Protein AF-A0A7G5ZEW2-F1 (afdb_monomer)

Solvent-accessible surface area (backbone atoms only — not comparable to full-atom values): 6448 Å² total; per-residue (Å²): 123,65,40,43,33,33,43,35,35,18,44,38,66,68,56,34,55,53,58,74,69,49,30,19,67,57,67,70,33,85,84,61,47,58,63,76,78,31,63,90,42,44,47,74,49,80,47,76,36,56,82,93,61,81,80,82,68,82,77,42,94,62,65,88,58,82,49,63,32,33,40,36,32,36,59,59,93,70,95,57,46,48,62,45,79,49,62,63,30,76,47,72,48,64,50,74,59,97,82,50,72,49,78,49,60,49,72,106

Foldseek 3Di:
DWKKKKKKFFLDPVVVVVLVVAALCCVPPPVNPVCVVPVPGMDMDMDTHDVPDWDDQVVNPCVPPNGPWMKMAIPAPDDDSRIDTDVQAPDWGWDDDNRHIDIDHHGD

Secondary structure (DSSP, 8-state):
--EEEEEEEESSHHHHHHHTT--HHHHS-TTS-HHHHSTTTEEEEEEEEPTT-----SS-TTTT---SEEEEEE--SSSS--EEE-TTEEEEEEEE-SS-EEEEEEE-

Nearest PDB structures (foldseek):
  4y7o-assembly2_D  TM=6.499E-01  e=9.283E-02  Escherichia coli
  4c04-assembly1_A  TM=2.171E-01  e=7.419E+00  Mus musculus

Mean predicted aligned error: 5.21 Å

Radius of gyration: 13.16 Å; Cα contacts (8 Å, |Δi|>4): 192; chains: 1; bounding box: 33×31×34 Å

Structure (mmCIF, N/CA/C/O backbone):
data_AF-A0A7G5ZEW2-F1
#
_entry.id   AF-A0A7G5ZEW2-F1
#
loop_
_atom_site.group_PDB
_atom_site.id
_atom_site.type_symbol
_atom_site.label_atom_id
_atom_site.label_alt_id
_atom_site.label_comp_id
_atom_site.label_asym_id
_atom_site.label_entity_id
_atom_site.label_seq_id
_atom_site.pdbx_PDB_ins_code
_atom_site.Cartn_x
_atom_site.Cartn_y
_atom_site.Cartn_z
_atom_site.occupancy
_atom_site.B_iso_or_equiv
_atom_site.auth_seq_id
_atom_site.auth_comp_id
_atom_site.auth_asym_id
_atom_site.auth_atom_id
_atom_site.pdbx_PDB_model_num
ATOM 1 N N . MET A 1 1 ? 16.284 1.161 -11.982 1.00 68.19 1 MET A N 1
ATOM 2 C CA . MET A 1 1 ? 15.304 2.171 -11.524 1.00 68.19 1 MET A CA 1
ATOM 3 C C . MET A 1 1 ? 14.821 1.741 -10.151 1.00 68.19 1 MET A C 1
ATOM 5 O O . MET A 1 1 ? 14.549 0.551 -10.018 1.00 68.19 1 MET A O 1
ATOM 9 N N . PRO A 1 2 ? 14.834 2.626 -9.142 1.00 81.19 2 PRO A N 1
ATOM 10 C CA . PRO A 1 2 ? 14.371 2.269 -7.807 1.00 81.19 2 PRO A CA 1
ATOM 11 C C . PRO A 1 2 ? 12.875 1.944 -7.846 1.00 81.19 2 PRO A C 1
ATOM 13 O O . PRO A 1 2 ? 12.114 2.581 -8.578 1.00 81.19 2 PRO A O 1
ATOM 16 N N . LEU A 1 3 ? 12.471 0.920 -7.101 1.00 87.81 3 LEU A N 1
ATOM 17 C CA . LEU A 1 3 ? 11.077 0.549 -6.915 1.00 87.81 3 LEU A CA 1
ATOM 18 C C . LEU A 1 3 ? 10.545 1.305 -5.700 1.00 87.81 3 LEU A C 1
ATOM 20 O O . LEU A 1 3 ? 10.971 1.048 -4.578 1.00 87.81 3 LEU A O 1
ATOM 24 N N . ARG A 1 4 ? 9.602 2.222 -5.913 1.00 91.38 4 ARG A N 1
ATOM 25 C CA . ARG A 1 4 ? 8.882 2.850 -4.804 1.00 91.38 4 ARG A CA 1
ATOM 26 C C . ARG A 1 4 ? 7.859 1.871 -4.249 1.00 91.38 4 ARG A C 1
ATOM 28 O O . ARG A 1 4 ? 7.081 1.288 -5.010 1.00 91.38 4 ARG A O 1
ATOM 35 N N . ILE A 1 5 ? 7.860 1.705 -2.940 1.00 91.69 5 ILE A N 1
ATOM 36 C CA . ILE A 1 5 ? 6.875 0.918 -2.217 1.00 91.69 5 ILE A CA 1
ATOM 37 C C . ILE A 1 5 ? 6.272 1.762 -1.117 1.00 91.69 5 ILE A C 1
ATOM 39 O O . ILE A 1 5 ? 6.913 2.646 -0.556 1.00 91.69 5 ILE A O 1
ATOM 43 N N . GLU A 1 6 ? 5.038 1.449 -0.773 1.00 92.12 6 GLU A N 1
ATOM 44 C CA . GLU A 1 6 ? 4.372 2.133 0.309 1.00 92.12 6 GLU A CA 1
ATOM 45 C C . GLU A 1 6 ? 3.565 1.154 1.140 1.00 92.12 6 GLU A C 1
ATOM 47 O O . GLU A 1 6 ? 2.712 0.425 0.630 1.00 92.12 6 GLU A O 1
ATOM 52 N N . LEU A 1 7 ? 3.866 1.130 2.435 1.00 91.50 7 LEU A N 1
ATOM 53 C CA . LEU A 1 7 ? 3.097 0.387 3.415 1.00 91.50 7 LEU A CA 1
ATOM 54 C C . LEU A 1 7 ? 1.947 1.266 3.885 1.00 91.50 7 LEU A C 1
ATOM 56 O O . LEU A 1 7 ? 2.177 2.381 4.338 1.00 91.50 7 LEU A O 1
ATOM 60 N N . VAL A 1 8 ? 0.724 0.759 3.819 1.00 93.12 8 VAL A N 1
ATOM 61 C CA . VAL A 1 8 ? -0.496 1.480 4.179 1.00 93.12 8 VAL A CA 1
ATOM 62 C C . VAL A 1 8 ? -1.246 0.688 5.241 1.00 93.12 8 VAL A C 1
ATOM 64 O O . VAL A 1 8 ? -1.564 -0.485 5.055 1.00 93.12 8 VAL A O 1
ATOM 67 N N . ALA A 1 9 ? -1.533 1.332 6.365 1.00 92.81 9 ALA A N 1
ATOM 68 C CA . ALA A 1 9 ? -2.390 0.808 7.415 1.00 92.81 9 ALA A CA 1
ATOM 69 C C . ALA A 1 9 ? -3.782 1.439 7.305 1.00 92.81 9 ALA A C 1
ATOM 71 O O . ALA A 1 9 ? -3.919 2.662 7.394 1.00 92.81 9 ALA A O 1
ATOM 72 N N . ALA A 1 10 ? -4.801 0.593 7.153 1.00 93.56 10 ALA A N 1
ATOM 73 C CA . ALA A 1 10 ? -6.203 0.993 7.191 1.00 93.56 10 ALA A CA 1
ATOM 74 C C . ALA A 1 10 ? -6.735 0.917 8.623 1.00 93.56 10 ALA A C 1
ATOM 76 O O . ALA A 1 10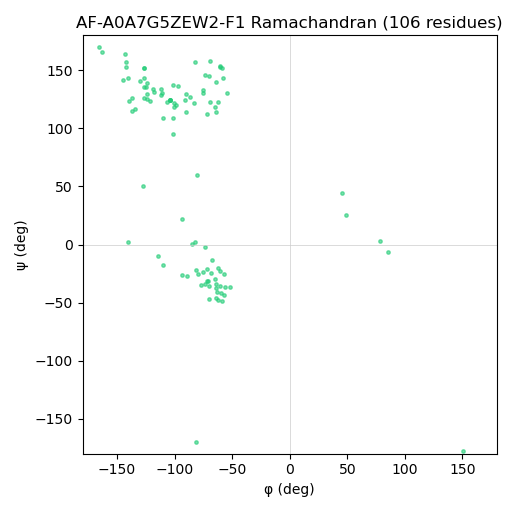 ? -6.586 -0.105 9.288 1.00 93.56 10 ALA A O 1
ATOM 77 N N . GLY A 1 11 ? -7.367 1.982 9.100 1.00 92.25 11 GLY A N 1
ATOM 78 C CA . GLY A 1 11 ? -7.918 2.089 10.450 1.00 92.25 11 GLY A CA 1
ATOM 79 C C . GLY A 1 11 ? -9.211 1.302 10.655 1.00 92.25 11 GLY A C 1
ATOM 80 O O . GLY A 1 11 ? -9.495 0.908 11.784 1.00 92.25 11 GLY A O 1
ATOM 81 N N . ASP A 1 12 ? -9.950 1.035 9.578 1.00 92.25 12 ASP A N 1
ATOM 82 C CA . ASP A 1 12 ? -11.237 0.339 9.579 1.00 92.25 12 ASP A CA 1
ATOM 83 C C . ASP A 1 12 ? -11.399 -0.574 8.344 1.00 92.25 12 ASP A C 1
ATOM 85 O O . ASP A 1 12 ? -10.651 -0.482 7.366 1.00 92.25 12 ASP A O 1
ATOM 89 N N . GLU A 1 13 ? -12.367 -1.493 8.415 1.00 91.06 13 GLU A N 1
ATOM 90 C CA . GLU A 1 13 ? -12.649 -2.488 7.368 1.00 91.06 13 GLU A CA 1
ATOM 91 C C . GLU A 1 13 ? -13.141 -1.853 6.058 1.00 91.06 13 GLU A C 1
ATOM 93 O O . GLU A 1 13 ? -12.889 -2.384 4.976 1.00 91.06 13 GLU A O 1
ATOM 98 N N . GLN A 1 14 ? -13.822 -0.703 6.128 1.00 92.62 14 GLN A N 1
ATOM 99 C CA . GLN A 1 14 ? -14.348 -0.030 4.942 1.00 92.62 14 GLN A CA 1
ATOM 100 C C . GLN A 1 14 ? -13.206 0.554 4.107 1.00 92.62 14 GLN A C 1
ATOM 102 O O . GLN A 1 14 ? -13.149 0.340 2.895 1.00 92.62 14 GLN A O 1
ATOM 107 N N . LEU A 1 15 ? -12.266 1.242 4.753 1.00 92.88 15 LEU A N 1
ATOM 108 C CA . LEU A 1 15 ? -11.052 1.737 4.123 1.00 92.88 15 LEU A CA 1
ATOM 109 C C . LEU A 1 15 ? -10.195 0.580 3.610 1.00 92.88 15 LEU A C 1
ATOM 111 O O . LEU A 1 15 ? -9.680 0.655 2.496 1.00 92.88 15 LEU A O 1
ATOM 115 N N . LEU A 1 16 ? -10.074 -0.509 4.374 1.00 93.81 16 LEU A N 1
ATOM 116 C CA . LEU A 1 16 ? -9.335 -1.689 3.929 1.00 93.81 16 LEU A CA 1
ATOM 117 C C . LEU A 1 16 ? -9.918 -2.262 2.632 1.00 93.81 16 LEU A C 1
ATOM 119 O O . LEU A 1 16 ? -9.168 -2.489 1.683 1.00 93.81 16 LEU A O 1
ATOM 123 N N . ALA A 1 17 ? -11.238 -2.448 2.562 1.00 93.38 17 ALA A N 1
ATOM 124 C CA . ALA A 1 17 ? -11.908 -2.927 1.357 1.00 93.38 17 ALA A CA 1
ATOM 125 C C . ALA A 1 17 ? -11.622 -2.015 0.154 1.00 93.38 17 ALA A C 1
ATOM 127 O O . ALA A 1 17 ? -11.265 -2.509 -0.913 1.00 93.38 17 ALA A O 1
ATOM 128 N N . ARG A 1 18 ? -11.666 -0.689 0.345 1.00 92.94 18 ARG A N 1
ATOM 129 C CA . ARG A 1 18 ? -11.310 0.282 -0.701 1.00 92.94 18 ARG A CA 1
ATOM 130 C C . ARG A 1 18 ? -9.861 0.162 -1.154 1.00 92.94 18 ARG A C 1
ATOM 132 O O . ARG A 1 18 ? -9.613 0.090 -2.352 1.00 92.94 18 ARG A O 1
ATOM 139 N N . LEU A 1 19 ? -8.899 0.089 -0.235 1.00 93.50 19 LEU A N 1
ATOM 140 C CA . LEU A 1 19 ? -7.484 -0.083 -0.590 1.00 93.50 19 LEU A CA 1
ATOM 141 C C . LEU A 1 19 ? -7.246 -1.389 -1.362 1.00 93.50 19 LEU A C 1
ATOM 143 O O . LEU A 1 19 ? -6.444 -1.426 -2.294 1.00 93.50 19 LEU A O 1
ATOM 147 N N . LEU A 1 20 ? -7.978 -2.450 -1.016 1.00 93.19 20 LEU A N 1
ATOM 148 C CA . LEU A 1 20 ? -7.946 -3.731 -1.718 1.00 93.19 20 LEU A CA 1
ATOM 149 C C . LEU A 1 20 ? -8.662 -3.708 -3.076 1.00 93.19 20 LEU A C 1
ATOM 151 O O . LEU A 1 20 ? -8.622 -4.717 -3.767 1.00 93.19 20 LEU A O 1
ATOM 155 N N . GLU A 1 21 ? -9.274 -2.603 -3.501 1.00 93.00 21 GLU A N 1
ATOM 156 C CA . GLU A 1 21 ? -9.772 -2.413 -4.871 1.00 93.00 21 GLU A CA 1
ATOM 157 C C . GLU A 1 21 ? -8.722 -1.713 -5.753 1.00 93.00 21 GLU A C 1
ATOM 159 O O . GLU A 1 21 ? -8.637 -1.998 -6.949 1.00 93.00 21 GLU A O 1
ATOM 164 N N . LEU A 1 22 ? -7.823 -0.914 -5.166 1.00 92.81 22 LEU A N 1
ATOM 165 C CA . LEU A 1 22 ? -6.850 -0.078 -5.882 1.00 92.81 22 LEU A CA 1
ATOM 166 C C . LEU A 1 22 ? -5.666 -0.845 -6.469 1.00 92.81 22 LEU A C 1
ATOM 168 O O . LEU A 1 22 ? -4.993 -1.603 -5.776 1.00 92.81 22 LEU A O 1
ATOM 172 N N . SER A 1 23 ? -5.329 -0.593 -7.727 1.00 92.06 23 SER A N 1
ATOM 173 C CA . SER A 1 23 ? -3.993 -0.911 -8.242 1.00 92.06 23 SER A CA 1
ATOM 174 C C . SER A 1 23 ? -2.930 0.010 -7.632 1.00 92.06 23 SER A C 1
ATOM 176 O O . SER A 1 23 ? -3.231 1.132 -7.221 1.00 92.06 23 SER A O 1
ATOM 178 N N . ALA A 1 24 ? -1.665 -0.415 -7.638 1.00 91.50 24 ALA A N 1
ATOM 179 C CA . ALA A 1 24 ? -0.555 0.445 -7.233 1.00 91.50 24 ALA A CA 1
ATOM 180 C C . ALA A 1 24 ? -0.503 1.744 -8.054 1.00 91.50 24 ALA A C 1
ATOM 182 O O . ALA A 1 24 ? -0.250 2.804 -7.495 1.00 91.50 24 ALA A O 1
ATOM 183 N N . ALA A 1 25 ? -0.822 1.693 -9.352 1.00 90.44 25 ALA A N 1
ATOM 184 C CA . ALA A 1 25 ? -0.894 2.891 -10.188 1.00 90.44 25 ALA A CA 1
ATOM 185 C C . ALA A 1 25 ? -1.931 3.905 -9.672 1.00 90.44 25 ALA A C 1
ATOM 187 O O . ALA A 1 25 ? -1.642 5.094 -9.632 1.00 90.44 25 ALA A O 1
ATOM 188 N N . GLN A 1 26 ? -3.106 3.438 -9.235 1.00 92.25 26 GLN A N 1
ATOM 189 C CA . GLN A 1 26 ? -4.137 4.300 -8.643 1.00 92.25 26 GLN A CA 1
ATOM 190 C C . GLN A 1 26 ? -3.736 4.822 -7.262 1.00 92.25 26 GLN A C 1
ATOM 192 O O . GLN A 1 26 ? -4.068 5.953 -6.927 1.00 92.25 26 GLN A O 1
ATOM 197 N N . TRP A 1 27 ? -3.035 4.018 -6.457 1.00 92.94 27 TRP A N 1
ATOM 198 C CA . TRP A 1 27 ? -2.521 4.457 -5.156 1.00 92.94 27 TRP A CA 1
ATOM 199 C C . TRP A 1 27 ? -1.476 5.573 -5.298 1.00 92.94 27 TRP A C 1
ATOM 201 O O . TRP A 1 27 ? -1.538 6.579 -4.594 1.00 92.94 27 TRP A O 1
ATOM 211 N N . PHE A 1 28 ? -0.533 5.405 -6.228 1.00 91.38 28 PHE A N 1
ATOM 212 C CA . PHE A 1 28 ? 0.542 6.365 -6.483 1.00 91.38 28 PHE A CA 1
ATOM 213 C C . PHE A 1 28 ? 0.127 7.531 -7.396 1.00 91.38 28 PHE A C 1
ATOM 215 O O . PHE A 1 28 ? 0.970 8.379 -7.693 1.00 91.38 28 PHE A O 1
ATOM 222 N N . ASP A 1 29 ? -1.137 7.602 -7.827 1.00 91.06 29 ASP A N 1
ATOM 223 C CA . ASP A 1 29 ? -1.661 8.736 -8.587 1.00 91.06 29 ASP A CA 1
ATOM 224 C C . ASP A 1 29 ? -1.656 10.005 -7.705 1.00 91.06 29 ASP A C 1
ATOM 226 O O . ASP A 1 29 ? -2.352 10.049 -6.683 1.00 91.06 29 ASP A O 1
ATOM 230 N N . PRO A 1 30 ? -0.909 11.063 -8.081 1.00 84.69 30 PRO A N 1
ATOM 231 C CA . PRO A 1 30 ? -0.852 12.310 -7.320 1.00 84.69 30 PRO A CA 1
ATOM 232 C C . PRO A 1 30 ? -2.219 12.976 -7.108 1.00 84.69 30 PRO A C 1
ATOM 234 O O . PRO A 1 30 ? -2.390 13.734 -6.153 1.00 84.69 30 PRO A O 1
ATOM 237 N N . LEU A 1 31 ? -3.193 12.717 -7.984 1.00 87.94 31 LEU A N 1
ATOM 238 C CA . LEU A 1 31 ? -4.524 13.315 -7.908 1.00 87.94 31 LEU A CA 1
ATOM 239 C C . LEU A 1 31 ? -5.438 12.603 -6.905 1.00 87.94 31 LEU A C 1
ATOM 241 O O . LEU A 1 31 ? -6.384 13.221 -6.411 1.00 87.94 31 LEU A O 1
ATOM 245 N N . ALA A 1 32 ? -5.151 11.345 -6.562 1.00 85.38 32 ALA A N 1
ATOM 246 C CA . ALA A 1 32 ? -6.047 10.523 -5.757 1.00 85.38 32 ALA A CA 1
ATOM 247 C C . ALA A 1 32 ? -6.114 10.937 -4.277 1.00 85.38 32 ALA A C 1
ATOM 249 O O . ALA A 1 32 ? -7.093 10.633 -3.610 1.00 85.38 32 ALA A O 1
ATOM 250 N N . ASN A 1 33 ? -5.104 11.650 -3.760 1.00 86.19 33 ASN A N 1
ATOM 251 C CA . ASN A 1 33 ? -5.125 12.336 -2.459 1.00 86.19 33 ASN A CA 1
ATOM 252 C C . ASN A 1 33 ? -5.621 11.516 -1.235 1.00 86.19 33 ASN A C 1
ATOM 254 O O . ASN A 1 33 ? -6.002 12.108 -0.227 1.00 86.19 33 ASN A O 1
ATOM 258 N N . TYR A 1 34 ? -5.522 10.178 -1.235 1.00 89.44 34 TYR A N 1
ATOM 259 C CA . TYR A 1 34 ? -6.059 9.314 -0.164 1.00 89.44 34 TYR A CA 1
ATOM 260 C C . TYR A 1 34 ? -5.629 9.705 1.258 1.00 89.44 34 TYR A C 1
ATOM 262 O O . TYR A 1 34 ? -6.421 9.623 2.191 1.00 89.44 34 TYR A O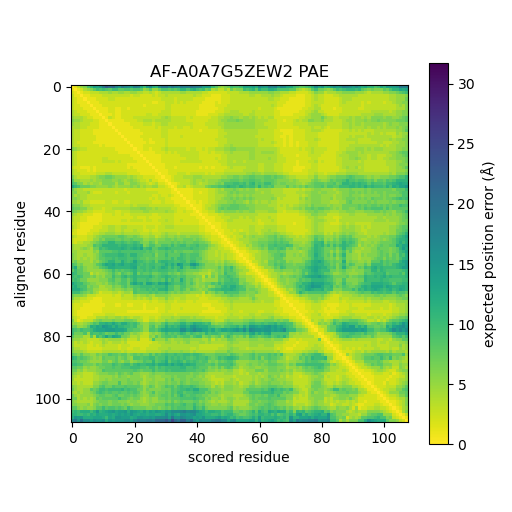 1
ATOM 270 N N . ARG A 1 35 ? -4.386 10.168 1.447 1.00 88.25 35 ARG A N 1
ATOM 271 C CA . ARG A 1 35 ? -3.902 10.622 2.767 1.00 88.25 35 ARG A CA 1
ATOM 272 C C . ARG A 1 35 ? -4.660 11.849 3.281 1.00 88.25 35 ARG A C 1
ATOM 274 O O . ARG A 1 35 ? -4.852 11.986 4.483 1.00 88.25 35 ARG A O 1
ATOM 281 N N . ARG A 1 36 ? -5.075 12.737 2.374 1.00 88.38 36 ARG A N 1
ATOM 282 C CA . ARG A 1 36 ? -5.872 13.929 2.687 1.00 88.38 36 ARG A CA 1
ATOM 283 C C . ARG A 1 36 ? -7.333 13.570 2.929 1.00 88.38 36 ARG A C 1
ATOM 285 O O . ARG A 1 36 ? -7.966 14.199 3.768 1.00 88.38 36 ARG A O 1
ATOM 292 N N . ASP A 1 37 ? -7.843 12.580 2.208 1.00 89.44 37 ASP A N 1
ATOM 293 C CA . ASP A 1 37 ? -9.245 12.178 2.296 1.00 89.44 37 ASP A CA 1
ATOM 294 C C . ASP A 1 37 ? -9.510 11.291 3.535 1.00 89.44 37 ASP A C 1
ATOM 296 O O . ASP A 1 37 ? -10.612 11.307 4.080 1.00 89.44 37 ASP A O 1
ATOM 300 N N . TYR A 1 38 ? -8.484 10.588 4.044 1.00 90.31 38 TYR A N 1
ATOM 301 C CA . TYR A 1 38 ? -8.563 9.694 5.213 1.00 90.31 38 TYR A CA 1
ATOM 302 C C . TYR A 1 38 ? -7.505 9.979 6.308 1.00 90.31 38 TYR A C 1
ATOM 304 O O . TYR A 1 38 ? -6.845 9.055 6.782 1.00 90.31 38 TYR A O 1
ATOM 312 N N . PRO A 1 39 ? -7.322 11.220 6.788 1.00 89.06 39 PRO A N 1
ATOM 313 C CA . PRO A 1 39 ? -6.184 11.585 7.642 1.00 89.06 39 PRO A CA 1
ATOM 314 C C . PRO A 1 39 ? -6.223 10.948 9.043 1.00 89.06 39 PRO A C 1
ATOM 316 O O . PRO A 1 39 ? -5.186 10.797 9.684 1.00 89.06 39 PRO A O 1
ATOM 319 N N . ALA A 1 40 ? -7.410 10.575 9.534 1.00 88.56 40 ALA A N 1
ATOM 320 C CA . ALA A 1 40 ? -7.584 9.954 10.850 1.00 88.56 40 ALA A CA 1
ATOM 321 C C . ALA A 1 40 ? -7.469 8.421 10.818 1.00 88.56 40 ALA A C 1
ATOM 323 O O . ALA A 1 40 ? -7.116 7.804 11.824 1.00 88.56 40 ALA A O 1
ATOM 324 N N . THR A 1 41 ? -7.790 7.802 9.680 1.00 89.62 41 THR A N 1
ATOM 325 C CA . THR A 1 41 ? -7.907 6.344 9.544 1.00 89.62 41 THR A CA 1
ATOM 326 C C . THR A 1 41 ? -6.858 5.747 8.617 1.00 89.62 41 THR A C 1
ATOM 328 O O . THR A 1 41 ? -6.686 4.535 8.617 1.00 89.62 41 THR A O 1
ATOM 331 N N . LEU A 1 42 ? -6.097 6.555 7.883 1.00 92.50 42 LEU A N 1
ATOM 332 C CA . LEU A 1 42 ? -5.020 6.096 7.019 1.00 92.50 42 LEU A CA 1
ATOM 333 C C . LEU A 1 42 ? -3.668 6.534 7.572 1.00 92.50 42 LEU A C 1
ATOM 33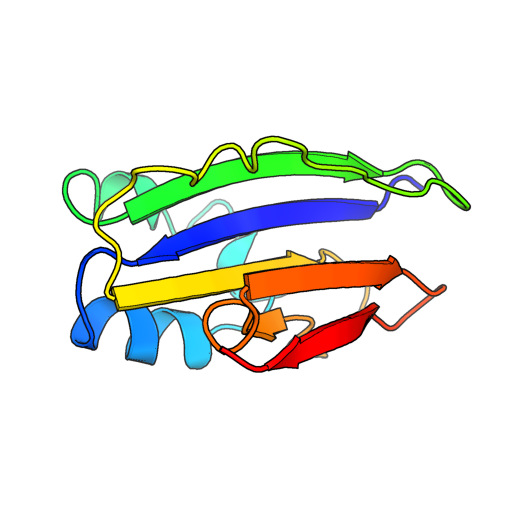5 O O . LEU A 1 42 ? -3.423 7.709 7.834 1.00 92.50 42 LEU A O 1
ATOM 339 N N . ARG A 1 43 ? -2.754 5.575 7.700 1.00 91.94 43 ARG A N 1
ATOM 340 C CA . ARG A 1 43 ? -1.331 5.838 7.939 1.00 91.94 43 ARG A CA 1
ATOM 341 C C . ARG A 1 43 ? -0.525 5.164 6.853 1.00 91.94 43 ARG A C 1
ATOM 343 O O . ARG A 1 43 ? -0.846 4.038 6.481 1.00 91.94 43 ARG A O 1
ATOM 350 N N . SER A 1 44 ? 0.509 5.828 6.357 1.00 92.00 44 SER A N 1
ATOM 351 C CA . SER A 1 44 ? 1.357 5.235 5.336 1.00 92.00 44 SER A CA 1
ATOM 352 C C . SER A 1 44 ? 2.831 5.577 5.513 1.00 92.00 44 SER A C 1
ATOM 354 O O . SER A 1 44 ? 3.182 6.594 6.114 1.00 92.00 44 SER A O 1
ATOM 356 N N . TRP A 1 45 ? 3.683 4.684 5.019 1.00 91.62 45 TRP A N 1
ATOM 357 C CA . TRP A 1 45 ? 5.135 4.769 5.104 1.00 91.62 45 TRP A CA 1
ATOM 358 C C . TRP A 1 45 ? 5.728 4.438 3.743 1.00 91.62 45 TRP A C 1
ATOM 360 O O . TRP A 1 45 ? 5.559 3.327 3.238 1.00 91.62 45 TRP A O 1
ATOM 370 N N . ASP A 1 46 ? 6.395 5.423 3.161 1.00 91.06 46 ASP A N 1
ATOM 371 C CA . ASP A 1 46 ? 6.950 5.386 1.815 1.00 91.06 46 ASP A CA 1
ATOM 372 C C . ASP A 1 46 ? 8.437 5.019 1.849 1.00 91.06 46 ASP A C 1
ATOM 374 O O . ASP A 1 46 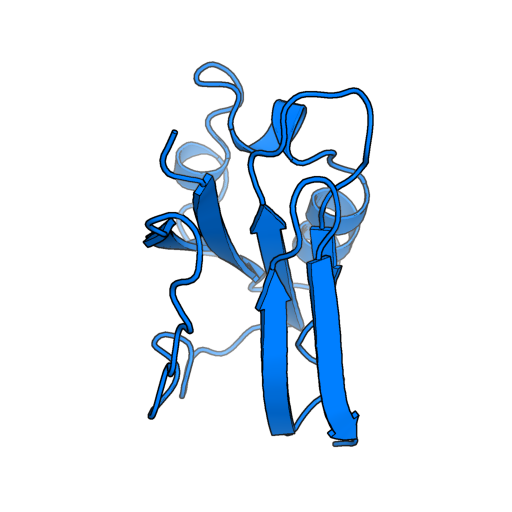? 9.188 5.524 2.688 1.00 91.06 46 ASP A O 1
ATOM 378 N N . TYR A 1 47 ? 8.851 4.139 0.942 1.00 89.81 47 TYR A N 1
ATOM 379 C CA . TYR A 1 47 ? 10.228 3.684 0.812 1.00 89.81 47 TYR A CA 1
ATOM 380 C C . TYR A 1 47 ? 10.613 3.541 -0.657 1.00 89.81 47 TYR A C 1
ATOM 382 O O . TYR A 1 47 ? 9.847 3.043 -1.480 1.00 89.81 47 TYR A O 1
ATOM 390 N N . GLU A 1 48 ? 11.856 3.880 -0.978 1.00 89.25 48 GLU A N 1
ATOM 391 C CA . GLU A 1 48 ? 12.452 3.575 -2.275 1.00 89.25 48 GLU A CA 1
ATOM 392 C C . GLU A 1 48 ? 13.427 2.408 -2.136 1.00 89.25 48 GLU A C 1
ATOM 394 O O . GLU A 1 48 ? 14.365 2.446 -1.340 1.00 89.25 48 GLU A O 1
ATOM 399 N N . LEU A 1 49 ? 13.204 1.358 -2.923 1.00 85.19 49 LEU A N 1
ATOM 400 C CA . LEU A 1 49 ? 14.043 0.169 -2.958 1.00 85.19 49 LEU A CA 1
ATOM 401 C C . LEU A 1 49 ? 14.980 0.213 -4.162 1.00 85.19 49 LEU A C 1
ATOM 403 O O . LEU A 1 49 ? 14.519 0.178 -5.309 1.00 85.19 49 LEU A O 1
ATOM 407 N N . PRO A 1 50 ? 16.302 0.223 -3.942 1.00 82.44 50 PRO A N 1
ATOM 408 C CA . PRO A 1 50 ? 17.250 -0.072 -5.000 1.00 82.44 50 PRO A CA 1
ATOM 409 C C . PRO A 1 50 ? 17.018 -1.481 -5.579 1.00 82.44 50 PRO A C 1
ATOM 411 O O . PRO A 1 50 ? 16.570 -2.381 -4.864 1.00 82.44 50 PRO A O 1
ATOM 414 N N . PRO A 1 51 ? 17.353 -1.722 -6.858 1.00 74.12 51 PRO A N 1
ATOM 415 C CA . PRO A 1 51 ? 17.328 -3.069 -7.425 1.00 74.12 51 PRO A CA 1
ATOM 416 C C . PRO A 1 51 ? 18.168 -4.052 -6.593 1.00 74.12 51 PRO A C 1
ATOM 418 O O . PRO A 1 51 ? 19.319 -3.761 -6.278 1.00 74.12 51 PRO A O 1
ATOM 421 N N . GLY A 1 52 ? 17.595 -5.208 -6.243 1.00 73.06 52 GLY A N 1
ATOM 422 C CA . GLY A 1 52 ? 18.257 -6.229 -5.418 1.00 73.06 52 GLY A CA 1
ATOM 423 C C . GLY A 1 52 ? 18.274 -5.938 -3.911 1.00 73.06 52 GLY A C 1
ATOM 424 O O . GLY A 1 52 ? 18.844 -6.719 -3.152 1.00 73.06 52 GLY A O 1
ATOM 425 N N . ALA A 1 53 ? 17.655 -4.843 -3.458 1.00 75.12 53 ALA A N 1
ATOM 426 C CA . ALA A 1 53 ? 17.558 -4.529 -2.039 1.00 75.12 53 ALA A CA 1
ATOM 427 C C . ALA A 1 53 ? 16.556 -5.441 -1.318 1.00 75.12 53 ALA A C 1
ATOM 429 O O . ALA A 1 53 ? 15.507 -5.800 -1.852 1.00 75.12 53 ALA A O 1
ATOM 430 N N . THR A 1 54 ? 16.865 -5.760 -0.063 1.00 73.38 54 THR A N 1
ATOM 431 C CA . THR A 1 54 ? 15.934 -6.412 0.86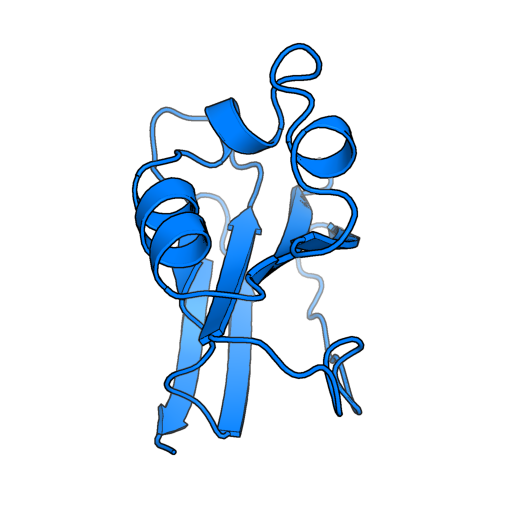4 1.00 73.38 54 THR A CA 1
ATOM 432 C C . THR A 1 54 ? 15.546 -5.416 1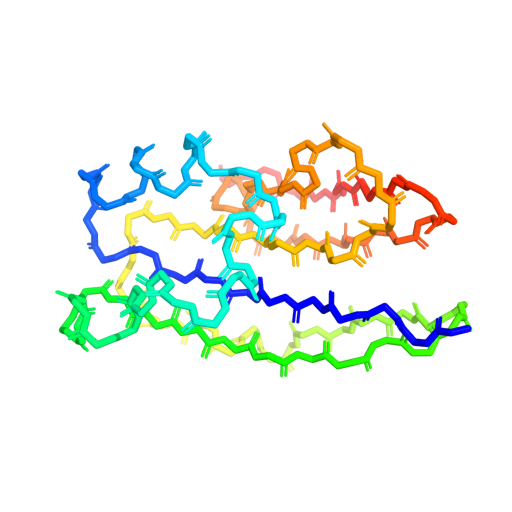.946 1.00 73.38 54 THR A C 1
ATOM 434 O O . THR A 1 54 ? 16.416 -4.787 2.549 1.00 73.38 54 THR A O 1
ATOM 437 N N . LEU A 1 55 ? 14.245 -5.268 2.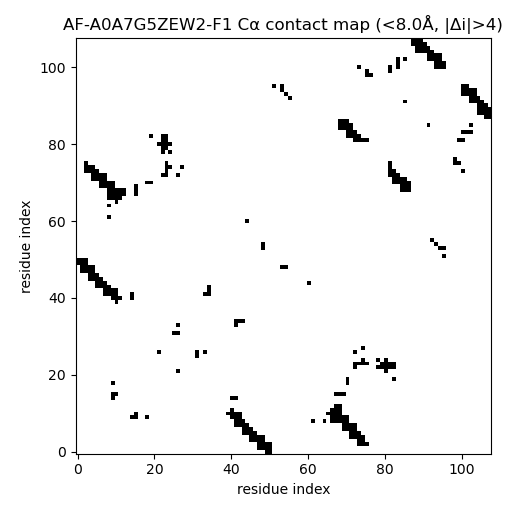200 1.00 74.12 55 LEU A N 1
ATOM 438 C CA . LEU A 1 55 ? 13.745 -4.396 3.257 1.00 74.12 55 LEU A CA 1
ATOM 439 C C . LEU A 1 55 ? 13.407 -5.203 4.508 1.00 74.12 55 LEU A C 1
ATOM 441 O O . LEU A 1 55 ? 12.526 -6.060 4.487 1.00 74.12 55 LEU A O 1
ATOM 445 N N . HIS A 1 56 ? 14.069 -4.874 5.614 1.00 75.00 56 HIS A N 1
ATOM 446 C CA . HIS A 1 56 ? 13.778 -5.433 6.930 1.00 75.00 56 HIS A CA 1
ATOM 447 C C . HIS A 1 56 ? 13.165 -4.348 7.819 1.00 75.00 56 HIS A C 1
ATOM 449 O O . HIS A 1 56 ? 13.858 -3.432 8.250 1.00 75.00 56 HIS A O 1
ATOM 455 N N . LEU A 1 57 ? 11.867 -4.450 8.108 1.00 71.69 57 LEU A N 1
ATOM 456 C CA . LEU A 1 57 ? 11.172 -3.527 9.010 1.00 71.69 57 LEU A CA 1
ATOM 457 C C . LEU A 1 57 ? 10.991 -4.199 10.378 1.00 71.69 57 LEU A C 1
ATOM 459 O O . LEU A 1 57 ? 10.054 -4.975 10.572 1.00 71.69 57 LEU A O 1
ATOM 463 N N . GLN A 1 58 ? 11.916 -3.949 11.313 1.00 73.88 58 GLN A N 1
ATOM 464 C CA . GLN A 1 58 ? 11.862 -4.480 12.681 1.00 73.88 58 GLN A CA 1
ATOM 465 C C . GLN A 1 58 ? 12.233 -3.411 13.734 1.00 73.88 58 GLN A C 1
ATOM 467 O O . GLN A 1 58 ? 13.387 -2.990 13.773 1.00 73.88 58 GLN A O 1
ATOM 472 N N . PRO A 1 59 ? 11.289 -3.006 14.612 1.00 71.88 59 PRO A N 1
ATOM 473 C CA . PRO A 1 59 ? 9.854 -3.275 14.502 1.00 71.88 59 PRO A CA 1
ATOM 474 C C . PRO A 1 59 ? 9.290 -2.661 13.214 1.00 71.88 59 PRO A C 1
ATOM 476 O O . PRO A 1 59 ? 9.820 -1.682 12.692 1.00 71.88 59 PRO A O 1
ATOM 479 N N . ALA A 1 60 ? 8.214 -3.243 12.682 1.00 74.56 60 ALA A N 1
ATOM 480 C CA . ALA A 1 60 ? 7.516 -2.611 11.571 1.00 74.56 60 ALA A CA 1
ATOM 481 C C . ALA A 1 60 ? 7.054 -1.205 12.000 1.00 74.56 60 ALA A C 1
ATOM 483 O O . ALA A 1 60 ? 6.641 -1.040 13.148 1.00 74.56 60 ALA A O 1
ATOM 484 N N . PRO A 1 61 ? 7.074 -0.194 11.120 1.00 76.94 61 PRO A N 1
ATOM 485 C CA . PRO A 1 61 ? 6.658 1.167 11.475 1.00 76.94 61 PRO A CA 1
ATOM 486 C C . PRO A 1 61 ? 5.174 1.234 11.889 1.00 76.94 61 PRO A C 1
ATOM 488 O O . PRO A 1 61 ? 4.751 2.142 12.598 1.00 76.94 61 PRO A O 1
ATOM 491 N N . CYS A 1 62 ? 4.389 0.230 11.491 1.00 75.94 62 CYS A N 1
ATOM 492 C CA . CYS A 1 62 ? 3.006 0.021 11.898 1.00 75.94 62 CYS A CA 1
ATOM 493 C C . CYS A 1 62 ? 2.851 -0.744 13.227 1.00 75.94 62 CYS A C 1
ATOM 495 O O . CYS A 1 62 ? 1.725 -1.016 13.644 1.00 75.94 62 CYS A O 1
ATOM 497 N N . ALA A 1 63 ? 3.938 -1.139 13.894 1.00 72.38 63 ALA A N 1
ATOM 498 C CA . ALA A 1 63 ? 3.868 -1.857 15.161 1.00 72.38 63 ALA A CA 1
ATOM 499 C C . ALA A 1 63 ? 3.180 -0.986 16.227 1.00 72.38 63 ALA A C 1
ATOM 501 O O . ALA A 1 63 ? 3.598 0.134 16.501 1.00 72.38 63 ALA A O 1
ATOM 502 N N . GLY A 1 64 ? 2.094 -1.500 16.811 1.00 71.94 64 GLY A N 1
ATOM 503 C CA . GLY A 1 64 ? 1.275 -0.773 17.791 1.00 71.94 64 GLY A CA 1
ATOM 504 C C . GLY A 1 64 ? 0.190 0.128 17.187 1.00 71.94 64 GLY A C 1
ATOM 505 O O . GLY A 1 64 ? -0.660 0.632 17.923 1.00 71.94 64 GLY A O 1
ATOM 506 N N . ALA A 1 65 ? 0.143 0.298 15.863 1.00 72.75 65 ALA A N 1
ATOM 507 C CA . ALA A 1 65 ? -0.970 0.972 15.210 1.00 72.75 65 ALA A CA 1
ATOM 508 C C . ALA A 1 65 ? -2.236 0.101 15.292 1.00 72.75 65 ALA A C 1
ATOM 510 O O . ALA A 1 65 ? -2.252 -1.028 14.804 1.00 72.75 65 ALA A O 1
ATOM 511 N N . LYS A 1 66 ? -3.323 0.631 15.873 1.00 74.69 66 LYS A N 1
ATOM 512 C CA . LYS A 1 66 ? -4.660 0.057 15.659 1.00 74.69 66 LYS A CA 1
ATOM 513 C C . LYS A 1 66 ? -5.013 0.219 14.179 1.00 74.69 66 LYS A C 1
ATOM 515 O O . LYS A 1 66 ? -5.116 1.348 13.698 1.00 74.69 66 LYS A O 1
ATOM 520 N N . ALA A 1 67 ? -5.124 -0.904 13.484 1.00 84.00 67 ALA A N 1
ATOM 521 C CA . ALA A 1 67 ? -5.457 -0.996 12.073 1.00 84.00 67 ALA A CA 1
ATOM 522 C C . ALA A 1 67 ? -6.318 -2.247 11.855 1.00 84.00 67 ALA A C 1
ATOM 524 O O . ALA A 1 67 ? -6.070 -3.276 12.486 1.00 84.00 67 ALA A O 1
ATOM 525 N N . ALA A 1 68 ? -7.310 -2.148 10.975 1.00 87.94 68 ALA A N 1
ATOM 526 C CA . ALA A 1 68 ? -8.087 -3.279 10.480 1.00 87.94 68 ALA A CA 1
ATOM 527 C C . ALA A 1 68 ? -7.262 -4.149 9.518 1.00 87.94 68 ALA A C 1
ATOM 529 O O . ALA A 1 68 ? -7.415 -5.365 9.487 1.00 87.94 68 ALA A O 1
ATOM 530 N N . GLY A 1 69 ? -6.328 -3.545 8.777 1.00 89.69 69 GLY A N 1
ATOM 531 C CA . GLY A 1 69 ? -5.446 -4.288 7.884 1.00 89.69 69 GLY A CA 1
ATOM 532 C C . GLY A 1 69 ? -4.242 -3.494 7.396 1.00 89.69 69 GLY A C 1
ATOM 533 O O . GLY A 1 69 ? -4.146 -2.279 7.593 1.00 89.69 69 GLY A O 1
ATOM 534 N N . LEU A 1 70 ? -3.316 -4.209 6.758 1.00 90.94 70 LEU A N 1
ATOM 535 C CA . LEU A 1 70 ? -2.077 -3.670 6.201 1.00 90.94 70 LEU A CA 1
ATOM 536 C C . LEU A 1 70 ? -1.972 -4.065 4.734 1.00 90.94 70 LEU A C 1
ATOM 538 O O . LEU A 1 70 ? -2.022 -5.250 4.399 1.00 90.94 70 LEU A O 1
ATOM 542 N N . VAL A 1 71 ? -1.779 -3.073 3.872 1.00 92.50 71 VAL A N 1
ATOM 543 C CA . VAL A 1 71 ? -1.611 -3.253 2.432 1.00 92.50 71 VAL A CA 1
ATOM 544 C C . VAL A 1 71 ? -0.293 -2.620 2.018 1.00 92.50 71 VAL A C 1
ATOM 546 O O . VAL A 1 71 ? -0.010 -1.478 2.361 1.00 92.50 71 VAL A O 1
ATOM 549 N N . LEU A 1 72 ? 0.525 -3.363 1.289 1.00 91.88 72 LEU A N 1
ATOM 550 C CA . LEU A 1 72 ? 1.745 -2.863 0.678 1.00 91.88 72 LEU A CA 1
ATOM 551 C C . LEU A 1 72 ? 1.499 -2.663 -0.814 1.00 91.88 72 LEU A C 1
ATOM 553 O O . LEU A 1 72 ? 1.151 -3.626 -1.492 1.00 91.88 72 LEU A O 1
ATOM 557 N N . PHE A 1 73 ? 1.729 -1.457 -1.321 1.00 93.44 73 PHE A N 1
ATOM 558 C CA . PHE A 1 73 ? 1.716 -1.158 -2.752 1.00 93.44 73 PHE A CA 1
ATOM 559 C C . PHE A 1 73 ? 3.142 -1.081 -3.288 1.00 93.44 73 PHE A C 1
ATOM 561 O O . PHE A 1 73 ? 4.007 -0.473 -2.661 1.00 93.44 73 PHE A O 1
ATOM 568 N N . ALA A 1 74 ? 3.382 -1.661 -4.462 1.00 92.19 74 ALA A N 1
ATOM 569 C CA . ALA A 1 74 ? 4.661 -1.596 -5.158 1.00 92.19 74 ALA A CA 1
ATOM 570 C C . ALA A 1 74 ? 4.485 -0.975 -6.546 1.00 92.19 74 ALA A C 1
ATOM 572 O O . ALA A 1 74 ? 3.698 -1.455 -7.361 1.00 92.19 74 ALA A O 1
ATOM 573 N N . SER A 1 75 ? 5.224 0.099 -6.826 1.00 90.19 75 SER A N 1
ATOM 574 C CA . SER A 1 75 ? 5.107 0.884 -8.059 1.00 90.19 75 SER A CA 1
ATOM 575 C C . SER A 1 75 ? 5.847 0.233 -9.237 1.00 90.19 75 SER A C 1
ATOM 577 O O . SER A 1 75 ? 6.783 0.793 -9.812 1.00 90.19 75 SER A O 1
ATOM 579 N N . TYR A 1 76 ? 5.460 -0.995 -9.589 1.00 85.00 76 TYR A N 1
ATOM 580 C CA . TYR A 1 76 ? 5.951 -1.648 -10.800 1.00 85.00 76 TYR A CA 1
ATOM 581 C C . TYR A 1 76 ? 5.378 -0.975 -12.049 1.00 85.00 76 TYR A C 1
ATOM 583 O O . TYR A 1 76 ? 4.215 -0.572 -12.099 1.00 85.00 76 TYR A O 1
ATOM 591 N N . LYS A 1 77 ? 6.181 -0.916 -13.116 1.00 74.25 77 LYS A N 1
ATOM 592 C CA . LYS A 1 77 ? 5.710 -0.465 -14.430 1.00 74.25 77 LYS A CA 1
ATOM 593 C C . LYS A 1 77 ? 4.801 -1.540 -15.036 1.00 74.25 77 LYS A C 1
ATOM 595 O O . LYS A 1 77 ? 5.269 -2.622 -15.371 1.00 74.25 77 LYS A O 1
ATOM 600 N N . GLY A 1 78 ? 3.507 -1.259 -15.181 1.00 70.25 78 GLY A N 1
ATOM 601 C CA . GLY A 1 78 ? 2.547 -2.167 -15.824 1.00 70.25 78 GLY A CA 1
ATOM 602 C C . GLY A 1 78 ? 1.124 -2.029 -15.283 1.00 70.25 78 GLY A C 1
ATOM 603 O O . GLY A 1 78 ? 0.860 -1.196 -14.425 1.00 70.25 78 GLY A O 1
ATOM 604 N N . LYS A 1 79 ? 0.200 -2.859 -15.785 1.00 69.81 79 LYS A N 1
ATOM 605 C CA . LYS A 1 79 ? -1.235 -2.826 -15.427 1.00 69.81 79 LYS A CA 1
ATOM 606 C C . LYS A 1 79 ? -1.624 -3.787 -14.287 1.00 69.81 79 LYS A C 1
ATOM 608 O O . LYS A 1 79 ? -2.778 -4.190 -14.194 1.00 69.81 79 LYS A O 1
ATOM 613 N N . GLY A 1 80 ? -0.673 -4.198 -13.448 1.00 79.12 80 GLY A N 1
ATOM 614 C CA . GLY A 1 80 ? -0.926 -5.107 -12.328 1.00 79.12 80 GLY A CA 1
ATOM 615 C C . GLY A 1 80 ? -1.476 -4.393 -11.092 1.00 79.12 80 GLY A C 1
ATOM 616 O O . GLY A 1 80 ? -1.260 -3.199 -10.894 1.00 79.12 80 GLY A O 1
ATOM 617 N N . ALA A 1 81 ? -2.166 -5.142 -10.227 1.00 79.50 81 ALA A N 1
ATOM 618 C CA . ALA A 1 81 ? -2.604 -4.614 -8.935 1.00 79.50 81 ALA A CA 1
ATOM 619 C C . ALA A 1 81 ? -1.406 -4.254 -8.041 1.00 79.50 81 ALA A C 1
ATOM 621 O O . ALA A 1 81 ? -1.458 -3.246 -7.343 1.00 79.50 81 ALA A O 1
ATOM 622 N N . TYR A 1 82 ? -0.340 -5.067 -8.090 1.00 88.56 82 TYR A N 1
ATOM 623 C CA . TYR A 1 82 ? 0.930 -4.868 -7.379 1.00 88.56 82 TYR A CA 1
ATOM 624 C C . TYR A 1 82 ? 0.753 -4.456 -5.915 1.00 88.56 82 TYR A C 1
ATOM 626 O O . TYR A 1 82 ? 1.410 -3.546 -5.406 1.00 88.56 82 TYR A O 1
ATOM 634 N N . ARG A 1 83 ? -0.178 -5.147 -5.254 1.00 90.62 83 ARG A N 1
ATOM 635 C CA . ARG A 1 83 ? -0.511 -4.962 -3.849 1.00 90.62 83 ARG A CA 1
ATOM 636 C C . ARG A 1 83 ? -0.440 -6.289 -3.113 1.00 90.62 83 ARG A C 1
ATOM 638 O O . ARG A 1 83 ? -0.837 -7.319 -3.657 1.00 90.62 83 ARG A O 1
ATOM 645 N N . LEU A 1 84 ? 0.019 -6.250 -1.871 1.00 88.75 84 LEU A N 1
ATOM 646 C CA . LEU A 1 84 ? 0.083 -7.403 -0.981 1.00 88.75 84 LEU A CA 1
ATOM 647 C C . LEU A 1 84 ? -0.612 -7.069 0.332 1.00 88.75 84 LEU A C 1
ATOM 649 O O . LEU A 1 84 ? -0.391 -6.003 0.900 1.00 88.75 84 LEU A O 1
ATOM 653 N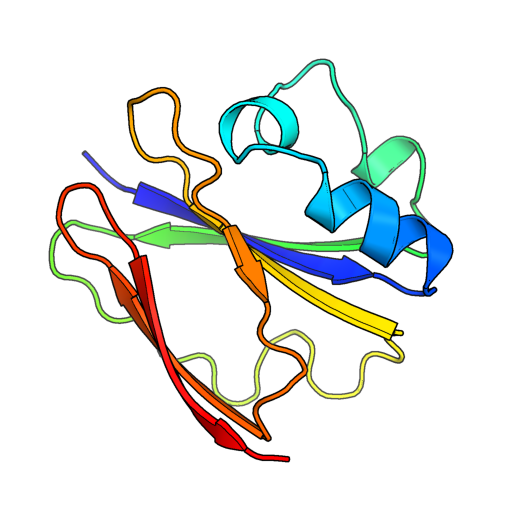 N . ARG A 1 85 ? -1.437 -7.991 0.828 1.00 89.38 85 ARG A N 1
ATOM 654 C CA . ARG A 1 85 ? -2.071 -7.879 2.143 1.00 89.38 85 ARG A CA 1
ATOM 655 C C . ARG A 1 85 ? -1.173 -8.549 3.185 1.00 89.38 85 ARG A C 1
ATOM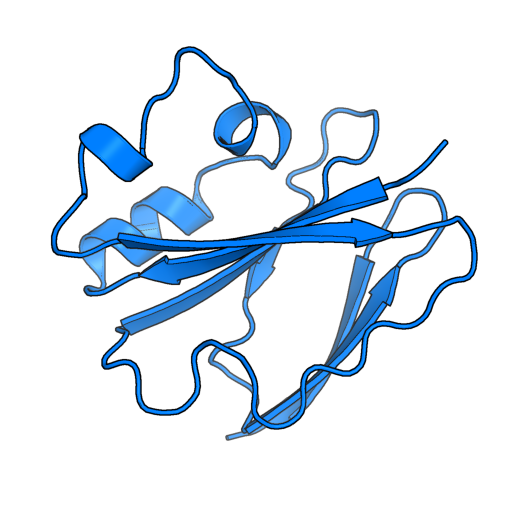 657 O O . ARG A 1 85 ? -0.803 -9.710 3.015 1.00 89.38 85 ARG A O 1
ATOM 664 N N . LEU A 1 86 ? -0.795 -7.813 4.229 1.00 85.06 86 LEU A N 1
ATOM 665 C CA . LEU A 1 86 ? 0.212 -8.240 5.210 1.00 85.06 86 LEU A CA 1
ATOM 666 C C . LEU A 1 86 ? -0.366 -8.560 6.596 1.00 85.06 86 LEU A C 1
ATOM 668 O O . LEU A 1 86 ? 0.286 -9.260 7.366 1.00 85.06 86 LEU A O 1
ATOM 672 N N . ASP A 1 87 ? -1.581 -8.109 6.917 1.00 78.56 87 ASP A N 1
ATOM 673 C CA . ASP A 1 87 ? -2.233 -8.379 8.210 1.00 78.56 87 ASP A CA 1
ATOM 674 C C . ASP A 1 87 ? -2.486 -9.863 8.560 1.00 78.56 87 ASP A C 1
ATOM 676 O O . ASP A 1 87 ? -2.538 -10.161 9.758 1.00 78.56 87 ASP A O 1
ATOM 680 N N . PRO A 1 88 ? -2.557 -10.821 7.609 1.00 79.75 88 PRO A N 1
ATOM 681 C CA . PRO A 1 88 ? -2.621 -12.241 7.953 1.00 79.75 88 PRO A CA 1
ATOM 682 C C . PRO A 1 88 ? -1.342 -12.793 8.600 1.00 79.75 88 PRO A C 1
ATOM 684 O O . PRO A 1 88 ? -1.365 -13.898 9.141 1.00 79.75 88 PRO A O 1
ATOM 687 N N . TYR A 1 89 ? -0.222 -12.063 8.549 1.00 76.12 89 TYR A N 1
ATOM 688 C CA . TYR A 1 89 ? 1.085 -12.542 8.996 1.00 76.12 89 TYR A CA 1
ATOM 689 C C . TYR A 1 89 ? 1.557 -11.801 10.252 1.00 76.12 89 TYR A C 1
ATOM 691 O O . TYR A 1 89 ? 1.545 -10.573 10.310 1.00 76.12 89 TYR A O 1
ATOM 699 N N . ARG A 1 90 ? 2.066 -12.524 11.262 1.00 72.94 90 ARG A N 1
ATOM 700 C CA . ARG A 1 90 ? 2.758 -11.877 12.405 1.00 72.94 90 ARG A CA 1
ATOM 701 C C . ARG A 1 90 ? 4.138 -11.361 12.037 1.00 72.94 90 ARG A C 1
ATOM 703 O O . ARG A 1 90 ? 4.604 -10.373 12.598 1.00 72.94 90 ARG A O 1
ATOM 710 N N . LYS A 1 91 ? 4.803 -12.079 11.140 1.00 74.75 91 LYS A N 1
ATOM 711 C CA . LYS A 1 91 ? 6.089 -11.729 10.548 1.00 74.75 91 LYS A CA 1
ATOM 712 C C . LYS A 1 91 ? 5.989 -12.044 9.069 1.00 74.75 91 LYS A C 1
ATOM 714 O O . LYS A 1 91 ? 5.639 -13.169 8.720 1.00 74.75 91 LYS A O 1
ATOM 719 N N . ALA A 1 92 ? 6.295 -11.059 8.241 1.00 77.69 92 ALA A N 1
ATOM 720 C CA . ALA A 1 92 ? 6.293 -11.179 6.797 1.00 77.69 92 ALA A CA 1
ATOM 721 C C . ALA A 1 92 ? 7.659 -10.754 6.256 1.00 77.69 92 ALA A C 1
ATOM 723 O O . ALA A 1 92 ? 8.223 -9.745 6.679 1.00 77.69 92 ALA A O 1
ATOM 724 N N . VAL A 1 93 ? 8.167 -11.538 5.319 1.00 80.56 93 VAL A N 1
ATOM 725 C CA . VAL A 1 93 ? 9.263 -11.200 4.423 1.00 80.56 93 VAL A CA 1
ATOM 726 C C . VAL A 1 93 ? 8.627 -10.960 3.066 1.00 80.56 93 VAL A C 1
ATOM 728 O O . VAL A 1 93 ? 7.918 -11.823 2.548 1.00 80.56 93 VAL A O 1
ATOM 731 N N . VAL A 1 94 ? 8.848 -9.772 2.514 1.00 81.56 94 VAL A N 1
ATOM 732 C CA . VAL A 1 94 ? 8.383 -9.432 1.171 1.00 81.56 94 VAL A CA 1
ATOM 733 C C . VAL A 1 94 ? 9.581 -9.469 0.238 1.00 81.56 94 VAL A C 1
ATOM 735 O O . VAL A 1 94 ? 10.586 -8.803 0.488 1.00 81.56 94 VAL A O 1
ATOM 738 N N . THR A 1 95 ? 9.473 -10.258 -0.823 1.00 82.25 95 THR A N 1
ATOM 739 C CA . THR A 1 95 ? 10.487 -10.356 -1.869 1.00 82.25 95 THR A CA 1
ATOM 740 C C . THR A 1 95 ? 10.004 -9.583 -3.085 1.00 82.25 95 THR A C 1
ATOM 742 O O . THR A 1 95 ? 8.918 -9.840 -3.599 1.00 82.25 95 THR A O 1
ATOM 745 N N . PHE A 1 96 ? 10.820 -8.634 -3.539 1.00 81.69 96 PHE A N 1
ATOM 746 C CA . PHE A 1 96 ? 10.545 -7.819 -4.718 1.00 81.69 96 PHE A CA 1
ATOM 747 C C . PHE A 1 96 ? 11.354 -8.353 -5.896 1.00 81.69 96 PHE A C 1
ATOM 749 O O . PHE A 1 96 ? 12.579 -8.228 -5.928 1.00 81.69 96 PHE A O 1
ATOM 756 N N . GLY A 1 97 ? 10.663 -8.968 -6.850 1.00 77.44 97 GLY A N 1
ATOM 757 C CA . GLY A 1 97 ? 11.217 -9.351 -8.140 1.00 77.44 97 GLY A CA 1
ATOM 758 C C . GLY A 1 97 ? 11.237 -8.175 -9.116 1.00 77.44 97 GLY A C 1
ATOM 759 O O . GLY A 1 97 ? 10.996 -7.021 -8.751 1.00 77.44 97 GLY A O 1
ATOM 760 N N . ALA A 1 98 ? 11.534 -8.463 -10.384 1.00 77.50 98 ALA A N 1
ATOM 761 C CA . ALA A 1 98 ? 11.650 -7.442 -11.427 1.00 77.50 98 ALA A CA 1
ATOM 762 C C . ALA A 1 98 ? 10.296 -6.821 -11.818 1.00 77.50 98 ALA A C 1
ATOM 764 O O . ALA A 1 98 ? 10.247 -5.653 -12.208 1.00 77.50 98 ALA A O 1
ATOM 765 N N . ILE A 1 99 ? 9.215 -7.602 -11.729 1.00 80.06 99 ILE A N 1
ATOM 766 C CA . ILE A 1 99 ? 7.855 -7.209 -12.140 1.00 80.06 99 ILE A CA 1
ATOM 767 C C . ILE A 1 99 ? 6.765 -7.705 -11.181 1.00 80.06 99 ILE A C 1
ATOM 769 O O . ILE A 1 99 ? 5.580 -7.516 -11.442 1.00 80.06 99 ILE A O 1
ATOM 773 N N . ASP A 1 100 ? 7.148 -8.367 -10.096 1.00 80.06 100 ASP A N 1
ATOM 774 C CA . ASP A 1 100 ? 6.251 -8.998 -9.143 1.00 80.06 100 ASP A CA 1
ATOM 775 C C . ASP A 1 100 ? 6.778 -8.843 -7.717 1.00 80.06 100 ASP A C 1
ATOM 777 O O . ASP A 1 100 ? 7.970 -8.661 -7.486 1.00 80.06 100 ASP A O 1
ATOM 781 N N . ALA A 1 101 ? 5.874 -8.931 -6.749 1.00 81.38 101 ALA A N 1
ATOM 782 C CA . ALA A 1 101 ? 6.235 -9.020 -5.346 1.00 81.38 101 ALA A CA 1
ATOM 783 C C . ALA A 1 101 ? 5.489 -10.188 -4.713 1.00 81.38 101 ALA A C 1
ATOM 785 O O . ALA A 1 101 ? 4.308 -10.408 -4.993 1.00 81.38 101 ALA A O 1
ATOM 786 N N . SER A 1 102 ? 6.172 -10.910 -3.834 1.00 80.75 102 SER A N 1
ATOM 787 C CA . SER A 1 102 ? 5.615 -12.033 -3.091 1.00 80.75 102 SER A CA 1
ATOM 788 C C . SER A 1 102 ? 5.839 -11.840 -1.598 1.00 80.75 102 SER A C 1
ATOM 790 O O . SER A 1 102 ? 6.774 -11.164 -1.168 1.00 80.75 102 SER A O 1
ATOM 792 N N . VAL A 1 103 ? 4.950 -12.415 -0.792 1.00 82.94 103 VAL A N 1
ATOM 793 C CA . VAL A 1 103 ? 5.072 -12.413 0.664 1.00 82.94 103 VAL A CA 1
ATOM 794 C C . VAL A 1 103 ? 5.203 -13.843 1.163 1.00 82.94 103 VAL A C 1
ATOM 796 O O . VAL A 1 103 ? 4.417 -14.714 0.798 1.00 82.94 103 VAL A O 1
ATOM 799 N N . ALA A 1 104 ? 6.189 -14.067 2.022 1.00 81.44 104 ALA A N 1
ATOM 800 C CA . ALA A 1 104 ? 6.321 -15.268 2.826 1.00 81.44 104 ALA A CA 1
ATOM 801 C C . ALA A 1 104 ? 6.259 -14.858 4.295 1.00 81.44 104 ALA A C 1
ATOM 803 O O . ALA A 1 104 ? 6.910 -13.903 4.712 1.00 81.44 104 ALA A O 1
ATOM 804 N N . GLY A 1 105 ? 5.479 -15.554 5.109 1.00 77.44 105 GLY A N 1
ATOM 805 C CA . GLY A 1 105 ? 5.338 -15.174 6.503 1.00 77.44 105 GLY A CA 1
ATOM 806 C C . GLY A 1 105 ? 4.767 -16.281 7.357 1.00 77.44 105 GLY A C 1
ATOM 807 O O . GLY A 1 105 ? 4.217 -17.261 6.858 1.00 77.44 105 GLY A O 1
ATOM 808 N N . THR A 1 106 ? 4.890 -16.108 8.667 1.00 73.62 106 THR A N 1
ATOM 809 C CA . THR A 1 106 ? 4.212 -16.981 9.622 1.00 73.62 106 THR A CA 1
ATOM 810 C C . THR A 1 106 ? 2.782 -16.469 9.801 1.00 73.62 106 THR A C 1
ATOM 812 O O . THR A 1 106 ? 2.624 -15.297 10.180 1.00 73.62 106 THR A O 1
ATOM 815 N N . PRO A 1 107 ? 1.754 -17.294 9.522 1.00 71.50 107 PRO A N 1
ATOM 816 C CA . PRO A 1 107 ? 0.363 -16.901 9.715 1.00 71.50 107 PRO A CA 1
ATOM 817 C C . PRO A 1 107 ? 0.090 -16.561 11.186 1.00 71.50 107 PRO A C 1
ATOM 819 O O . PRO A 1 107 ? 0.820 -16.993 12.085 1.00 71.50 107 PRO A O 1
ATOM 822 N N . ARG A 1 108 ? -0.907 -15.705 11.410 1.00 63.94 108 ARG A N 1
ATOM 823 C CA . ARG A 1 108 ? -1.201 -15.107 12.716 1.00 63.94 108 ARG A CA 1
ATOM 824 C C . ARG A 1 108 ? -1.922 -16.006 13.706 1.00 63.94 108 ARG A C 1
ATOM 826 O O . ARG A 1 108 ? -2.795 -16.778 13.270 1.00 63.94 108 ARG A O 1
#

pLDDT: mean 84.35, std 7.88, range [63.94, 93.81]

Sequence (108 aa):
MPLRIELVAAGDEQLLARLLELSAAQWFDPLANYRRDYPATLRSWDYELPPGATLHLQPAPCAGAKAAGLVLFASYKGKGAYRLRLDPYRKAVVTFGAIDASVAGTPR